Protein AF-A0A6L8EXE5-F1 (afdb_monomer_lite)

Foldseek 3Di:
DDDDPPPPDPVVNVVVVVDPPPVVVVVVVLVVDDQKDKDFDQAPCCVPPDVVSNCPRRIDIPDDCCVVCVVVNVVSVVVCVVVDPPPD

pLDDT: mean 76.38, std 15.46, range [41.22, 95.88]

Secondary structure (DSSP, 8-state):
----------HHHHHHTT----HHHHHHHHTT-----EEE---TTTT-SSHHHHHTT-EEES-S-HHHHHHHHHHHHHHHHHH--S--

Structure (mmCIF, N/CA/C/O backbone):
data_AF-A0A6L8EXE5-F1
#
_entry.id   AF-A0A6L8EXE5-F1
#
loop_
_atom_site.group_PDB
_atom_site.id
_atom_site.type_symbol
_atom_site.label_atom_id
_atom_site.label_alt_id
_atom_site.label_comp_id
_atom_site.label_asym_id
_atom_site.label_entity_id
_atom_site.label_seq_id
_atom_site.pdbx_PDB_ins_code
_atom_site.Cartn_x
_atom_site.Cartn_y
_atom_site.Cartn_z
_atom_site.occupancy
_atom_site.B_iso_or_equiv
_atom_site.auth_seq_id
_atom_site.auth_comp_id
_atom_site.auth_asym_id
_atom_site.auth_atom_id
_atom_site.pdbx_PDB_model_num
ATOM 1 N N . MET A 1 1 ? 51.345 -30.873 -12.928 1.00 41.22 1 MET A N 1
ATOM 2 C CA . MET A 1 1 ? 49.903 -30.719 -12.625 1.00 41.22 1 MET A CA 1
ATOM 3 C C . MET A 1 1 ? 49.586 -29.230 -12.549 1.00 41.22 1 MET A C 1
ATOM 5 O O . MET A 1 1 ? 50.019 -28.578 -11.608 1.00 41.22 1 MET A O 1
ATOM 9 N N . LYS A 1 2 ? 48.942 -28.655 -13.574 1.00 41.94 2 LYS A N 1
ATOM 10 C CA . LYS A 1 2 ? 48.550 -27.235 -13.574 1.00 41.94 2 LYS A CA 1
ATOM 11 C C . LYS A 1 2 ? 47.222 -27.123 -12.822 1.00 41.94 2 LYS A C 1
ATOM 13 O O . LYS A 1 2 ? 46.234 -27.69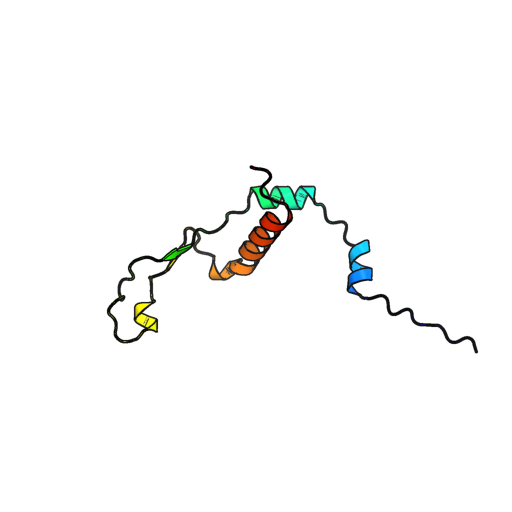2 -13.266 1.00 41.94 2 LYS A O 1
ATOM 18 N N . LYS A 1 3 ? 47.221 -26.467 -11.658 1.00 45.41 3 LYS A N 1
ATOM 19 C CA . LYS A 1 3 ? 46.000 -26.221 -10.878 1.00 45.41 3 LYS A CA 1
ATOM 20 C C . LYS A 1 3 ? 45.148 -25.202 -11.639 1.00 45.41 3 LYS A C 1
ATOM 22 O O . LYS A 1 3 ? 45.581 -24.067 -11.821 1.00 45.41 3 LYS A O 1
ATOM 27 N N . SER A 1 4 ? 43.977 -25.614 -12.114 1.00 51.84 4 SER A N 1
ATOM 28 C CA . SER A 1 4 ? 42.968 -24.709 -12.660 1.00 51.84 4 SER A CA 1
ATOM 29 C C . SER A 1 4 ? 42.493 -23.789 -11.537 1.00 51.84 4 SER A C 1
ATOM 31 O O . SER A 1 4 ? 41.897 -24.255 -10.568 1.00 51.84 4 SER A O 1
ATOM 33 N N . LYS A 1 5 ? 42.789 -22.488 -11.636 1.00 52.91 5 LYS A N 1
ATOM 34 C CA . LYS A 1 5 ? 42.127 -21.471 -10.815 1.00 52.91 5 LYS A CA 1
ATOM 35 C C . LYS A 1 5 ? 40.661 -21.455 -11.238 1.00 52.91 5 LYS A C 1
ATOM 37 O O . LYS A 1 5 ? 40.350 -20.951 -12.311 1.00 52.91 5 LYS A O 1
ATOM 42 N N . THR A 1 6 ? 39.779 -22.019 -10.424 1.00 54.81 6 THR A N 1
ATOM 43 C CA . THR A 1 6 ? 38.351 -21.713 -10.482 1.00 54.81 6 THR A CA 1
ATOM 44 C C . THR A 1 6 ? 38.215 -20.225 -10.184 1.00 54.81 6 THR A C 1
ATOM 46 O O . THR A 1 6 ? 38.389 -19.786 -9.049 1.00 54.81 6 THR A O 1
ATOM 49 N N . GLN A 1 7 ? 38.022 -19.424 -11.230 1.00 60.06 7 GLN A N 1
ATOM 50 C CA . GLN A 1 7 ? 37.612 -18.039 -11.068 1.00 60.06 7 GLN A CA 1
ATOM 51 C C . GLN A 1 7 ? 36.204 -18.087 -10.487 1.00 60.06 7 GLN A C 1
ATOM 53 O O . GLN A 1 7 ? 35.264 -18.495 -11.160 1.00 60.06 7 GLN A O 1
ATOM 58 N N . HIS A 1 8 ? 36.087 -17.758 -9.205 1.00 55.94 8 HIS A N 1
ATOM 59 C CA . HIS A 1 8 ? 34.805 -17.568 -8.552 1.00 55.94 8 HIS A CA 1
ATOM 60 C C . HIS A 1 8 ? 34.248 -16.246 -9.084 1.00 55.94 8 HIS A C 1
ATOM 62 O O . HIS A 1 8 ? 34.459 -15.190 -8.496 1.00 55.94 8 HIS A O 1
ATOM 68 N N . THR A 1 9 ? 33.644 -16.275 -10.269 1.00 59.47 9 THR A N 1
ATOM 69 C CA . THR A 1 9 ? 32.836 -15.153 -10.736 1.00 59.47 9 THR A CA 1
ATOM 70 C C . THR A 1 9 ? 31.675 -15.030 -9.767 1.00 59.47 9 THR A C 1
ATOM 72 O O . THR A 1 9 ? 30.972 -16.012 -9.517 1.00 59.47 9 THR A O 1
ATOM 75 N N . ASP A 1 10 ? 31.540 -13.858 -9.154 1.00 69.50 10 ASP A N 1
ATOM 76 C CA . ASP A 1 10 ? 30.390 -13.535 -8.321 1.00 69.50 10 ASP A CA 1
ATOM 77 C C . ASP A 1 10 ? 29.120 -13.824 -9.147 1.00 69.50 10 ASP A C 1
ATOM 79 O O . ASP A 1 10 ? 29.010 -13.329 -10.276 1.00 69.50 10 ASP A O 1
ATOM 83 N N . PRO A 1 11 ? 28.209 -14.681 -8.657 1.00 64.81 11 PRO A N 1
ATOM 84 C CA . PRO A 1 11 ? 27.029 -15.084 -9.413 1.00 64.81 11 PRO A CA 1
ATOM 85 C C . PRO A 1 11 ? 26.150 -13.889 -9.809 1.00 64.81 11 PRO A C 1
ATOM 87 O O . PRO A 1 11 ? 25.510 -13.945 -10.857 1.00 64.81 11 PRO A O 1
ATOM 90 N N . LEU A 1 12 ? 26.169 -12.788 -9.047 1.00 60.41 12 LEU A N 1
ATOM 91 C CA . LEU A 1 12 ? 25.452 -11.562 -9.402 1.00 60.41 12 LEU A CA 1
ATOM 92 C C . LEU A 1 12 ? 26.139 -10.810 -10.552 1.00 60.41 12 LEU A C 1
ATOM 94 O O . LEU A 1 12 ? 25.454 -10.329 -11.452 1.00 60.41 12 LEU A O 1
ATOM 98 N N . LEU A 1 13 ? 27.479 -10.772 -10.594 1.00 60.88 13 LEU A N 1
ATOM 99 C CA . LEU A 1 13 ? 28.213 -10.213 -11.744 1.00 60.88 13 LEU A CA 1
ATOM 100 C C . LEU A 1 13 ? 28.025 -11.049 -13.012 1.00 60.88 13 LEU A C 1
ATOM 102 O O . LEU A 1 13 ? 27.969 -10.495 -14.107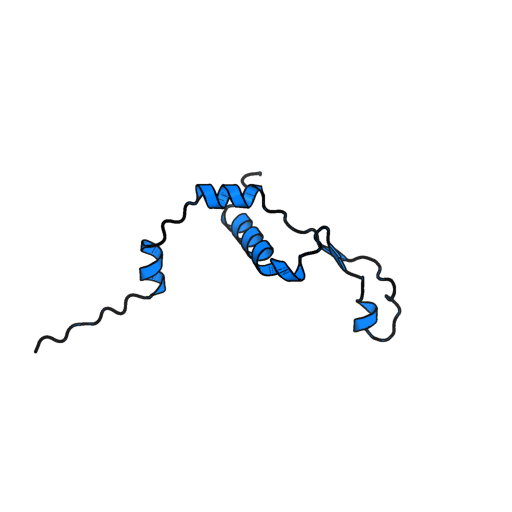 1.00 60.88 13 LEU A O 1
ATOM 106 N N . ALA A 1 14 ? 27.949 -12.374 -12.873 1.00 63.66 14 ALA A N 1
ATOM 107 C CA . ALA A 1 14 ? 27.683 -13.261 -13.999 1.00 63.66 14 ALA A CA 1
ATOM 108 C C . ALA A 1 14 ? 26.280 -13.021 -14.581 1.00 63.66 14 ALA A C 1
ATOM 110 O O . ALA A 1 14 ? 26.107 -13.081 -15.795 1.00 63.66 14 ALA A O 1
ATOM 111 N N . LEU A 1 15 ? 25.302 -12.695 -13.728 1.00 57.22 15 LEU A N 1
ATOM 112 C CA . LEU A 1 15 ? 23.926 -12.410 -14.132 1.00 57.22 15 LEU A CA 1
ATOM 113 C C . LEU A 1 15 ? 23.770 -11.012 -14.757 1.00 57.22 15 LEU A C 1
ATOM 115 O O . LEU A 1 15 ? 23.042 -10.863 -15.740 1.00 57.22 15 LEU A O 1
ATOM 119 N N . ALA A 1 16 ? 24.498 -10.012 -14.249 1.00 58.00 16 ALA A N 1
ATOM 120 C CA . ALA A 1 16 ? 24.426 -8.617 -14.698 1.00 58.00 16 ALA A CA 1
ATOM 121 C C . ALA A 1 16 ? 24.759 -8.409 -16.192 1.00 58.00 16 ALA A C 1
ATOM 123 O O . ALA A 1 16 ? 24.334 -7.419 -16.775 1.00 58.00 16 ALA A O 1
ATOM 124 N N . GLY A 1 17 ? 25.489 -9.337 -16.822 1.00 57.03 17 GLY A N 1
ATOM 125 C CA . GLY A 1 17 ? 25.775 -9.317 -18.265 1.00 57.03 17 GLY A CA 1
ATOM 126 C C . GLY A 1 17 ? 24.845 -10.181 -19.128 1.00 57.03 17 GLY A C 1
ATOM 127 O O . GLY A 1 17 ? 25.019 -10.215 -20.342 1.00 57.03 17 GLY A O 1
ATOM 128 N N . THR A 1 18 ? 23.904 -10.911 -18.521 1.00 58.12 18 THR A N 1
ATOM 129 C CA . THR A 1 18 ? 22.998 -11.854 -19.215 1.00 58.12 18 THR A CA 1
ATOM 130 C C . THR A 1 18 ? 21.545 -11.397 -19.248 1.00 58.12 18 THR A C 1
ATOM 132 O O . THR A 1 18 ? 20.761 -11.904 -20.046 1.00 58.12 18 THR A O 1
ATOM 135 N N . LEU A 1 19 ? 21.182 -10.449 -18.385 1.00 59.47 19 LEU A N 1
ATOM 136 C CA . LEU A 1 19 ? 19.861 -9.844 -18.383 1.00 59.47 19 LEU A CA 1
ATOM 137 C C . LEU A 1 19 ? 19.862 -8.663 -19.353 1.00 59.47 19 LEU A C 1
ATOM 139 O O . LEU A 1 19 ? 20.326 -7.572 -19.031 1.00 59.47 19 LEU A O 1
ATOM 143 N N . GLU A 1 20 ? 19.324 -8.884 -20.549 1.00 59.94 20 GLU A N 1
ATOM 144 C CA . GLU A 1 20 ? 18.828 -7.787 -21.374 1.00 59.94 20 GLU A CA 1
ATOM 145 C C . GLU A 1 20 ? 17.524 -7.293 -20.740 1.00 59.94 20 GLU A C 1
ATOM 147 O O . GLU A 1 20 ? 16.446 -7.842 -20.959 1.00 59.94 20 GLU A O 1
ATOM 152 N N . CYS A 1 21 ? 17.632 -6.286 -19.876 1.00 60.34 21 CYS A N 1
ATOM 153 C CA . CYS A 1 21 ? 16.461 -5.594 -19.361 1.00 60.34 21 CYS A CA 1
ATOM 154 C C . CYS A 1 21 ? 15.952 -4.640 -20.442 1.00 60.34 21 CYS A C 1
ATOM 156 O O . CYS A 1 21 ? 16.627 -3.660 -20.767 1.00 60.34 21 CYS A O 1
ATOM 158 N N . ASP A 1 22 ? 14.760 -4.900 -20.983 1.00 73.50 22 ASP A N 1
ATOM 159 C CA . ASP A 1 22 ? 14.075 -3.942 -21.850 1.00 73.50 22 ASP A CA 1
ATOM 160 C C . ASP A 1 22 ? 13.576 -2.765 -21.003 1.00 73.50 22 ASP A C 1
ATOM 162 O O . ASP A 1 22 ? 12.448 -2.723 -20.510 1.00 73.50 22 ASP A O 1
ATOM 166 N N . VAL A 1 23 ? 14.470 -1.798 -20.809 1.00 71.56 23 VAL A N 1
ATOM 167 C CA . VAL A 1 23 ? 14.208 -0.579 -20.043 1.00 71.56 23 VAL A CA 1
ATOM 168 C C . VAL A 1 23 ? 13.000 0.177 -20.607 1.00 71.56 23 VAL A C 1
ATOM 170 O O . VAL A 1 23 ? 12.298 0.840 -19.847 1.00 71.56 23 VAL A O 1
ATOM 173 N N . ALA A 1 24 ? 12.717 0.078 -21.911 1.00 72.19 24 ALA A N 1
ATOM 174 C CA . ALA A 1 24 ? 11.578 0.759 -22.516 1.00 72.19 24 ALA A CA 1
ATOM 175 C C . ALA A 1 24 ? 10.246 0.117 -22.101 1.00 72.19 24 ALA A C 1
ATOM 177 O O . ALA A 1 24 ? 9.310 0.839 -21.749 1.00 72.19 24 ALA A O 1
ATOM 178 N N . GLU A 1 25 ? 10.167 -1.215 -22.082 1.00 72.38 25 GLU A N 1
ATOM 179 C CA . GLU A 1 25 ? 8.972 -1.924 -21.610 1.00 72.38 25 GLU A CA 1
ATOM 180 C C . GLU A 1 25 ? 8.767 -1.734 -20.098 1.00 72.38 25 GLU A C 1
ATOM 182 O O . GLU A 1 25 ? 7.650 -1.459 -19.661 1.00 72.38 25 GLU A O 1
ATOM 187 N N . ILE A 1 26 ? 9.842 -1.753 -19.303 1.00 72.25 26 ILE A N 1
ATOM 188 C CA . ILE A 1 26 ? 9.760 -1.500 -17.855 1.00 72.25 26 ILE A CA 1
ATOM 189 C C . ILE A 1 26 ? 9.281 -0.057 -17.579 1.00 72.25 26 ILE A C 1
ATOM 191 O O . ILE A 1 26 ? 8.383 0.161 -16.767 1.00 72.25 26 ILE A O 1
ATOM 195 N N . LYS A 1 27 ? 9.791 0.949 -18.309 1.00 69.19 27 LYS A N 1
ATOM 196 C CA . LYS A 1 27 ? 9.302 2.342 -18.212 1.00 69.19 27 LYS A CA 1
ATOM 197 C C . LYS A 1 27 ? 7.835 2.487 -18.623 1.00 69.19 27 LYS A C 1
ATOM 199 O O . LYS A 1 27 ? 7.118 3.327 -18.080 1.00 69.19 27 LYS A O 1
ATOM 204 N N . LYS A 1 28 ? 7.371 1.702 -19.595 1.00 70.62 28 LYS A N 1
ATOM 205 C CA . LYS A 1 28 ? 5.969 1.707 -20.029 1.00 70.62 28 LYS A CA 1
ATOM 206 C C . LYS A 1 28 ? 5.041 1.132 -18.956 1.00 70.62 28 LYS A C 1
ATOM 208 O O . LYS A 1 28 ? 3.968 1.692 -18.753 1.00 70.62 28 LYS A O 1
ATOM 213 N N . GLN A 1 29 ? 5.469 0.085 -18.251 1.00 68.44 29 GLN A N 1
ATOM 214 C CA . GLN A 1 29 ? 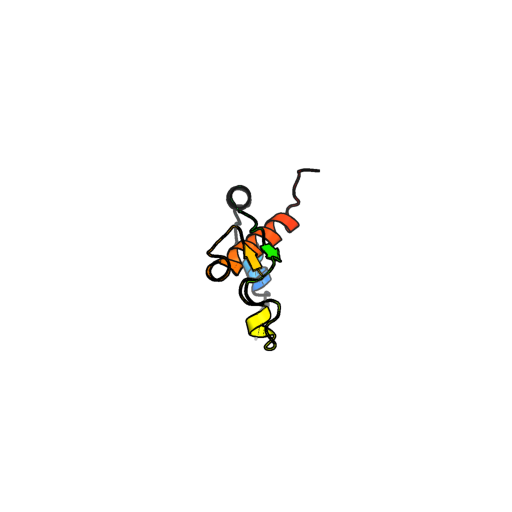4.738 -0.471 -17.107 1.00 68.44 29 GLN A CA 1
ATOM 215 C C . GLN A 1 29 ? 4.689 0.514 -15.931 1.00 68.44 29 GLN A C 1
ATOM 217 O O . GLN A 1 29 ? 3.631 0.692 -15.327 1.00 68.44 29 GLN A O 1
ATOM 222 N N . LEU A 1 30 ? 5.775 1.257 -15.691 1.00 68.88 30 LEU A N 1
ATOM 223 C CA . LEU A 1 30 ? 5.817 2.290 -14.656 1.00 68.88 30 LEU A CA 1
ATOM 224 C C . LEU A 1 30 ? 4.783 3.405 -14.878 1.00 68.88 30 LEU A C 1
ATOM 226 O O . LEU A 1 30 ? 4.124 3.829 -13.936 1.00 68.88 30 LEU A O 1
ATOM 230 N N . LYS A 1 31 ? 4.568 3.846 -16.127 1.00 64.19 31 LYS A N 1
ATOM 231 C CA . LYS A 1 31 ? 3.541 4.861 -16.453 1.00 64.19 31 LYS A CA 1
ATOM 232 C C . LYS A 1 31 ? 2.112 4.415 -16.138 1.00 64.19 31 LYS A C 1
ATOM 234 O O . LYS A 1 31 ? 1.225 5.254 -16.016 1.00 64.19 31 LYS A O 1
ATOM 239 N N . THR A 1 32 ? 1.881 3.108 -16.060 1.00 63.31 32 THR A N 1
ATOM 240 C CA . THR A 1 32 ? 0.592 2.527 -15.668 1.00 63.31 32 THR A CA 1
ATOM 241 C C . THR A 1 32 ? 0.529 2.161 -14.190 1.00 63.31 32 THR A C 1
ATOM 243 O O . THR A 1 32 ? -0.541 1.781 -13.715 1.00 63.31 32 THR A O 1
ATOM 246 N N . SER A 1 33 ? 1.650 2.270 -13.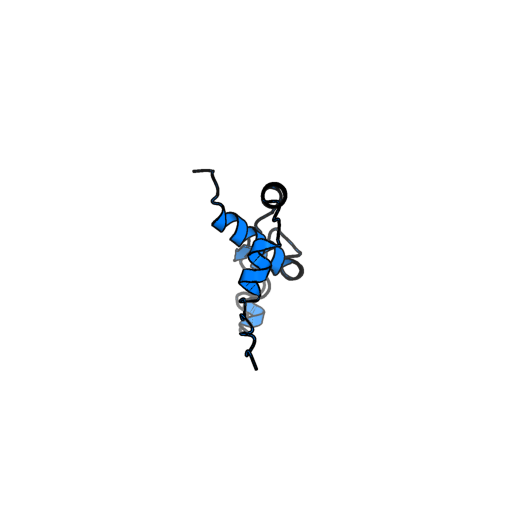471 1.00 66.94 33 SER A N 1
ATOM 247 C CA . SER A 1 33 ? 1.700 1.971 -12.051 1.00 66.94 33 SER A CA 1
ATOM 248 C C . SER A 1 33 ? 0.946 3.031 -11.256 1.00 66.94 33 SER A C 1
ATOM 250 O O . SER A 1 33 ? 1.151 4.238 -11.399 1.00 66.94 33 SER A O 1
ATOM 252 N N . VAL A 1 34 ? 0.044 2.552 -10.408 1.00 69.62 34 VAL A N 1
ATOM 253 C CA . VAL A 1 34 ? -0.715 3.374 -9.476 1.00 69.62 34 VAL A CA 1
ATOM 254 C C . VAL A 1 34 ? 0.012 3.318 -8.146 1.00 69.62 34 VAL A C 1
ATOM 256 O O . VAL A 1 34 ? 0.099 2.253 -7.539 1.00 69.62 34 VAL A O 1
ATOM 259 N N . ARG A 1 35 ? 0.503 4.464 -7.668 1.00 78.88 35 ARG A N 1
ATOM 260 C CA . ARG A 1 35 ? 1.003 4.570 -6.295 1.00 78.88 35 ARG A CA 1
ATOM 261 C C . ARG A 1 35 ? -0.203 4.626 -5.350 1.00 78.88 35 ARG A C 1
ATOM 263 O O . ARG A 1 35 ? -0.954 5.601 -5.433 1.00 78.88 35 ARG A O 1
ATOM 270 N N . PRO A 1 36 ? -0.402 3.630 -4.468 1.00 84.56 36 PRO A N 1
ATOM 271 C CA . PRO A 1 36 ? -1.530 3.635 -3.551 1.00 84.56 36 PRO A CA 1
ATOM 272 C C . PRO A 1 36 ? -1.445 4.833 -2.617 1.00 84.56 36 PRO A C 1
ATOM 274 O O . PRO A 1 36 ? -0.405 5.094 -2.004 1.00 84.56 36 PRO A O 1
ATOM 277 N N . LYS A 1 37 ? -2.552 5.546 -2.449 1.00 87.94 37 LYS A N 1
ATOM 278 C CA . LYS A 1 37 ? -2.658 6.598 -1.449 1.00 87.94 37 LYS A CA 1
ATOM 279 C C . LYS A 1 37 ? -3.189 6.007 -0.156 1.00 87.94 37 LYS A C 1
ATOM 281 O O . LYS A 1 37 ? -4.375 5.712 -0.032 1.00 87.94 37 LYS A O 1
ATOM 286 N N . ILE A 1 38 ? -2.307 5.882 0.830 1.00 88.94 38 ILE A N 1
ATOM 287 C CA . ILE A 1 38 ? -2.660 5.438 2.180 1.00 88.94 38 ILE A CA 1
ATOM 288 C C . ILE A 1 38 ? -2.773 6.665 3.081 1.00 88.94 38 ILE A C 1
ATOM 290 O O . ILE A 1 38 ? -1.888 7.524 3.096 1.00 88.94 38 ILE A O 1
ATOM 294 N N . ARG A 1 39 ? -3.863 6.760 3.839 1.00 92.06 39 ARG A N 1
ATOM 295 C CA . ARG A 1 39 ? -4.080 7.844 4.800 1.00 92.06 39 ARG A CA 1
ATOM 296 C C . ARG A 1 39 ? -4.640 7.322 6.111 1.00 92.06 39 ARG A C 1
ATOM 298 O O . ARG A 1 39 ? -5.381 6.344 6.143 1.00 92.06 39 ARG A O 1
ATOM 305 N N . VAL A 1 40 ? -4.290 8.021 7.184 1.00 92.06 40 VAL A N 1
ATOM 306 C CA . VAL A 1 40 ? -4.868 7.783 8.504 1.00 92.06 40 VAL A CA 1
ATOM 307 C C . VAL A 1 40 ? -6.201 8.521 8.594 1.00 92.06 40 VAL A C 1
ATOM 309 O O . VAL A 1 40 ? -6.290 9.701 8.251 1.00 92.06 40 VAL A O 1
ATOM 312 N N . VAL A 1 41 ? -7.231 7.823 9.052 1.00 92.56 41 VAL A N 1
ATOM 313 C CA . VAL A 1 41 ? -8.590 8.324 9.251 1.00 92.56 41 VAL A CA 1
ATOM 314 C C . VAL A 1 41 ? -9.068 8.016 10.664 1.00 92.56 41 VAL A C 1
ATOM 316 O O . VAL A 1 41 ? -8.517 7.163 11.361 1.00 92.56 41 VAL A O 1
ATOM 319 N N . LYS A 1 42 ? -10.124 8.711 11.092 1.00 91.19 42 LYS A N 1
ATOM 320 C CA . LYS A 1 42 ? -10.793 8.423 12.360 1.00 91.19 42 LYS A CA 1
ATOM 321 C C . LYS A 1 42 ? -11.458 7.048 12.276 1.00 91.19 42 LYS A C 1
ATOM 323 O O . LYS A 1 42 ? -12.427 6.873 11.538 1.00 91.19 42 LYS A O 1
ATOM 328 N N . GLY A 1 43 ? -10.918 6.092 13.026 1.00 89.00 43 GLY A N 1
ATOM 329 C CA . GLY A 1 43 ? -11.435 4.731 13.087 1.00 89.00 43 GLY A CA 1
ATOM 330 C C . GLY A 1 43 ? -12.720 4.636 13.922 1.00 89.00 43 GLY A C 1
ATOM 331 O O . GLY A 1 43 ? -12.933 5.438 14.834 1.00 89.00 43 GLY A O 1
ATOM 332 N N . PRO A 1 44 ? -13.580 3.638 13.661 1.00 91.31 44 PRO A N 1
ATOM 333 C CA . PRO A 1 44 ? -14.825 3.425 14.405 1.00 91.31 44 PRO A CA 1
ATOM 334 C C . PRO A 1 44 ? -14.623 3.069 15.888 1.00 91.31 44 PRO A C 1
ATOM 336 O O . PRO A 1 44 ? -15.576 3.142 16.661 1.00 91.31 44 PRO A O 1
ATOM 339 N N . TYR A 1 45 ? -13.404 2.692 16.288 1.00 92.44 45 TYR A N 1
ATOM 340 C CA . TYR A 1 45 ? -13.080 2.207 17.631 1.00 92.44 45 TYR A CA 1
ATOM 341 C C . TYR A 1 45 ? -11.961 3.002 18.318 1.00 92.44 45 TYR A C 1
ATOM 343 O O . TYR A 1 45 ? -11.356 2.487 19.248 1.00 92.44 45 TYR A O 1
ATOM 351 N N . GLU A 1 46 ? -11.678 4.236 17.890 1.00 89.44 46 GLU A N 1
ATOM 352 C CA . GLU A 1 46 ? -10.515 5.026 18.347 1.00 89.44 46 GLU A CA 1
ATOM 353 C C . GLU A 1 46 ? -10.369 5.129 19.884 1.00 89.44 46 GLU A C 1
ATOM 355 O O . GLU A 1 46 ? -9.252 5.138 20.392 1.00 89.44 46 GLU A O 1
ATOM 360 N N . ASP A 1 47 ? -11.479 5.127 20.630 1.00 92.31 47 ASP A N 1
ATOM 361 C CA . ASP A 1 47 ? -11.494 5.213 22.101 1.00 92.31 47 ASP A CA 1
ATOM 362 C C . ASP A 1 47 ? -11.452 3.842 22.815 1.00 92.31 47 ASP A C 1
ATOM 364 O O . ASP A 1 47 ? -11.662 3.748 24.029 1.00 92.31 47 ASP A O 1
ATOM 368 N N . HIS A 1 48 ? -11.243 2.745 22.083 1.00 95.88 48 HIS A N 1
ATOM 369 C CA . HIS A 1 48 ? -11.242 1.407 22.663 1.00 95.88 48 HIS A CA 1
ATOM 370 C C . HIS A 1 48 ? -9.995 1.192 23.549 1.00 95.88 48 HIS A C 1
ATOM 372 O O . HIS A 1 48 ? -8.883 1.523 23.142 1.00 95.88 48 HIS A O 1
ATOM 378 N N . PRO A 1 49 ? -10.132 0.604 24.756 1.00 95.19 49 PRO A N 1
ATOM 379 C CA . PRO A 1 49 ? -9.005 0.435 25.681 1.00 95.19 49 PRO A CA 1
ATOM 380 C C . PRO A 1 49 ? -7.935 -0.547 25.177 1.00 95.19 49 PRO A C 1
ATOM 382 O O . PRO A 1 49 ? -6.780 -0.465 25.588 1.00 95.19 49 PRO A O 1
ATOM 385 N N . ASP A 1 50 ? -8.316 -1.487 24.307 1.00 95.81 50 ASP A N 1
ATOM 386 C CA . ASP A 1 50 ? -7.368 -2.335 23.574 1.00 95.81 50 ASP A CA 1
ATOM 387 C C . ASP A 1 50 ? -6.783 -1.559 22.377 1.00 95.81 50 ASP A C 1
ATOM 389 O O . ASP A 1 50 ? -7.549 -1.189 21.477 1.00 95.81 50 ASP A O 1
ATOM 393 N N . PRO A 1 51 ? -5.454 -1.354 22.324 1.00 91.69 51 PRO A N 1
ATOM 394 C CA . PRO A 1 51 ? -4.807 -0.568 21.280 1.00 91.69 51 PRO A CA 1
ATOM 395 C C . PRO A 1 51 ? -4.923 -1.191 19.884 1.00 91.69 51 PRO A C 1
ATOM 397 O O . PRO A 1 51 ? -4.953 -0.458 18.901 1.00 91.69 51 PRO A O 1
ATOM 400 N N . LEU A 1 52 ? -5.007 -2.519 19.757 1.00 92.62 52 LEU A N 1
ATOM 401 C CA . LEU A 1 52 ? -5.149 -3.164 18.447 1.00 92.62 52 LEU A CA 1
ATOM 402 C C . LEU A 1 52 ? -6.547 -2.941 17.876 1.00 92.62 52 LEU A C 1
ATOM 404 O O . LEU A 1 52 ? -6.700 -2.686 16.683 1.00 92.62 52 LEU A O 1
ATOM 408 N N . ILE A 1 53 ? -7.563 -2.991 18.737 1.00 93.44 53 ILE A N 1
ATOM 409 C CA . ILE A 1 53 ? -8.941 -2.690 18.343 1.00 93.44 53 ILE A CA 1
ATOM 410 C C . ILE A 1 53 ? -9.081 -1.199 18.026 1.00 93.44 53 ILE A C 1
ATOM 412 O O . ILE A 1 53 ? -9.735 -0.859 17.044 1.00 93.44 53 ILE A O 1
ATOM 416 N N . ALA A 1 54 ? -8.415 -0.322 18.782 1.00 92.62 54 ALA A N 1
ATOM 417 C CA . ALA A 1 54 ? -8.423 1.114 18.514 1.00 92.62 54 ALA A CA 1
ATOM 418 C C . ALA A 1 54 ? -7.846 1.481 17.138 1.00 92.62 54 ALA A C 1
ATOM 420 O O . ALA A 1 54 ? -8.292 2.442 16.512 1.00 92.62 54 ALA A O 1
ATOM 421 N N . LEU A 1 55 ? -6.894 0.688 16.637 1.00 91.25 55 LEU A N 1
ATOM 422 C CA . LEU A 1 55 ? -6.297 0.864 15.312 1.00 91.25 55 LEU A CA 1
ATOM 423 C C . LEU A 1 55 ? -7.170 0.326 14.168 1.00 91.25 55 LEU A C 1
ATOM 425 O O . LEU A 1 55 ? -6.936 0.672 13.005 1.00 91.25 55 LEU A O 1
ATOM 429 N N . LEU A 1 56 ? -8.175 -0.503 14.450 1.00 91.06 56 LEU A N 1
ATOM 430 C CA . LEU A 1 56 ? -8.991 -1.117 13.409 1.00 91.06 56 LEU A CA 1
ATOM 431 C C . LEU A 1 56 ? -9.797 -0.058 12.640 1.00 91.06 56 LEU A C 1
ATOM 433 O O . LEU A 1 56 ? -10.582 0.694 13.215 1.00 91.06 56 LEU A O 1
ATOM 437 N N . GLY A 1 57 ? -9.617 -0.023 11.316 1.00 88.56 57 GLY A N 1
ATOM 438 C CA . GLY A 1 57 ? -10.291 0.934 10.431 1.00 88.56 57 GLY A CA 1
ATOM 439 C C . GLY A 1 57 ? -9.714 2.352 10.468 1.00 88.56 57 GLY A C 1
ATOM 440 O O . GLY A 1 57 ? -10.345 3.269 9.955 1.00 88.56 57 GLY A O 1
ATOM 441 N N . THR A 1 58 ? -8.534 2.547 11.066 1.00 92.38 58 THR A N 1
ATOM 442 C CA . THR A 1 58 ? -7.827 3.843 11.057 1.00 92.38 58 THR A CA 1
ATOM 443 C C . THR A 1 58 ? -7.007 4.078 9.792 1.00 92.38 58 THR A C 1
ATOM 445 O O . THR A 1 58 ? -6.527 5.185 9.579 1.00 92.38 58 THR A O 1
ATOM 448 N N . LEU A 1 59 ? -6.842 3.065 8.939 1.00 89.50 59 LEU A N 1
ATOM 449 C CA . LEU A 1 59 ? -6.155 3.179 7.656 1.00 89.50 59 LEU A CA 1
ATOM 450 C C . LEU A 1 59 ? -7.162 3.068 6.517 1.00 89.50 59 LEU A C 1
ATOM 4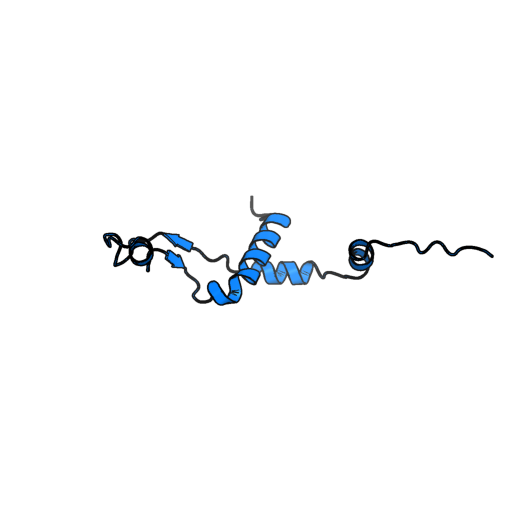52 O O . LEU A 1 59 ? -7.935 2.113 6.448 1.00 89.50 59 LEU A O 1
ATOM 456 N N . GLU A 1 60 ? -7.112 4.038 5.612 1.00 90.19 60 GLU A N 1
ATOM 457 C CA . GLU A 1 60 ? -7.855 4.038 4.358 1.00 90.19 60 GLU A CA 1
ATOM 458 C C . GLU A 1 60 ? -6.862 4.011 3.194 1.00 90.19 60 GLU A C 1
ATOM 460 O O . GLU A 1 60 ? -5.852 4.724 3.212 1.00 90.19 60 GLU A O 1
ATOM 465 N N . SER A 1 61 ? -7.161 3.199 2.183 1.00 90.25 61 SER A N 1
ATOM 466 C CA . SER A 1 61 ? -6.422 3.142 0.927 1.00 90.25 61 SER A CA 1
ATOM 467 C C . SER A 1 61 ? -7.392 3.234 -0.247 1.00 90.25 61 SER A C 1
ATOM 469 O O . SER A 1 61 ? -8.534 2.787 -0.160 1.00 90.25 61 SER A O 1
ATOM 471 N N . ASP A 1 62 ? -6.940 3.851 -1.333 1.00 91.56 62 ASP A N 1
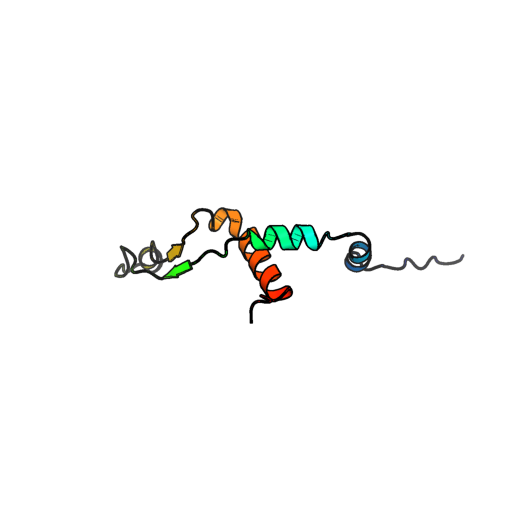ATOM 472 C CA . ASP A 1 62 ? -7.642 3.897 -2.617 1.00 91.56 62 ASP A CA 1
ATOM 473 C C . ASP A 1 62 ? -7.572 2.576 -3.398 1.00 91.56 62 ASP A C 1
ATOM 475 O O . ASP A 1 62 ? -8.337 2.387 -4.345 1.00 91.56 62 ASP A O 1
ATOM 479 N N . VAL A 1 63 ? -6.704 1.651 -2.980 1.00 89.19 63 VAL A N 1
ATOM 480 C CA . VAL A 1 63 ? -6.618 0.288 -3.506 1.00 89.19 63 VAL A CA 1
ATOM 481 C C . VAL A 1 63 ? -7.047 -0.721 -2.440 1.00 89.19 63 VAL A C 1
ATOM 483 O O . VAL A 1 63 ? -6.907 -0.495 -1.238 1.00 89.19 63 VAL A O 1
ATOM 486 N N . THR A 1 64 ? -7.596 -1.852 -2.879 1.00 90.38 64 THR A N 1
ATOM 487 C CA . THR A 1 64 ? -8.146 -2.888 -1.976 1.00 90.38 64 THR A CA 1
ATOM 488 C C . THR A 1 64 ? -7.253 -4.122 -1.862 1.00 90.38 64 THR A C 1
ATOM 490 O O . THR A 1 64 ? -7.383 -4.900 -0.924 1.00 90.38 64 THR A O 1
ATOM 493 N N . ASP A 1 65 ? -6.309 -4.257 -2.785 1.00 91.12 65 ASP A N 1
ATOM 494 C CA . ASP A 1 65 ? -5.370 -5.360 -2.980 1.00 91.12 65 ASP A CA 1
ATOM 495 C C . ASP A 1 65 ? -3.982 -5.071 -2.381 1.00 91.12 65 ASP A C 1
ATOM 497 O O . ASP A 1 65 ? -3.034 -5.816 -2.622 1.00 91.12 65 ASP A O 1
ATOM 501 N N . LEU A 1 66 ? -3.844 -4.026 -1.550 1.00 87.06 66 LEU A N 1
ATOM 502 C CA . LEU A 1 66 ? -2.563 -3.619 -0.957 1.00 87.06 66 LEU A CA 1
ATOM 503 C C . LEU A 1 66 ? -1.857 -4.774 -0.232 1.00 87.06 66 LEU A C 1
ATOM 505 O O . LEU A 1 66 ? -0.653 -4.944 -0.375 1.00 87.06 66 LEU A O 1
ATOM 509 N N . GLY A 1 67 ? -2.598 -5.587 0.526 1.00 87.75 67 GLY A N 1
ATOM 510 C CA . GLY A 1 67 ? -2.026 -6.735 1.234 1.00 87.75 67 GLY A CA 1
ATOM 511 C C . GLY A 1 67 ? -1.519 -7.836 0.297 1.00 87.75 67 GLY A C 1
ATOM 512 O O . GLY A 1 67 ? -0.527 -8.490 0.603 1.00 87.75 67 GLY A O 1
ATOM 513 N N . GLU A 1 68 ? -2.159 -8.013 -0.857 1.00 93.44 68 GLU A N 1
ATOM 514 C CA . GLU A 1 68 ? -1.851 -9.071 -1.826 1.00 93.44 68 GLU A CA 1
ATOM 515 C C . GLU A 1 68 ? -0.724 -8.666 -2.780 1.00 93.44 68 GLU A C 1
ATOM 517 O O . GLU A 1 68 ? 0.061 -9.513 -3.198 1.00 93.44 68 GLU A O 1
ATOM 522 N N . ARG A 1 69 ? -0.629 -7.370 -3.097 1.00 90.88 69 ARG A N 1
ATOM 523 C CA . ARG A 1 69 ? 0.272 -6.821 -4.120 1.00 90.88 69 ARG A CA 1
ATOM 524 C C . ARG A 1 69 ? 1.276 -5.803 -3.582 1.00 90.88 69 ARG A C 1
ATOM 526 O O . ARG A 1 69 ? 1.805 -4.996 -4.338 1.00 90.88 69 ARG A O 1
ATOM 533 N N . HIS A 1 70 ? 1.551 -5.821 -2.278 1.00 88.69 70 HIS A N 1
ATOM 534 C CA . HIS A 1 70 ? 2.488 -4.880 -1.652 1.00 88.69 70 HIS A CA 1
ATOM 535 C C . HIS A 1 70 ? 3.870 -4.882 -2.320 1.00 88.69 70 HIS A C 1
ATOM 537 O O . HIS A 1 70 ? 4.435 -3.809 -2.512 1.00 88.69 70 HIS A O 1
ATOM 543 N N . ASP A 1 71 ? 4.382 -6.047 -2.723 1.00 89.94 71 ASP A N 1
ATOM 544 C CA . ASP A 1 71 ? 5.676 -6.161 -3.404 1.00 89.94 71 ASP A CA 1
ATOM 545 C C . ASP A 1 71 ? 5.697 -5.433 -4.757 1.00 89.94 71 ASP A C 1
ATOM 547 O O . ASP A 1 71 ? 6.681 -4.758 -5.062 1.00 89.94 71 ASP A O 1
ATOM 551 N N . ASP A 1 72 ? 4.604 -5.499 -5.528 1.00 88.38 72 ASP A N 1
ATOM 552 C CA . ASP A 1 72 ? 4.470 -4.773 -6.798 1.00 88.38 72 ASP A CA 1
ATOM 553 C C . ASP A 1 72 ? 4.543 -3.260 -6.548 1.00 88.38 72 ASP A C 1
ATOM 555 O O . ASP A 1 72 ? 5.331 -2.559 -7.177 1.00 88.38 72 ASP A O 1
ATOM 559 N N . TYR A 1 73 ? 3.772 -2.755 -5.577 1.00 87.19 73 TYR A N 1
ATOM 560 C CA . TYR A 1 73 ? 3.739 -1.323 -5.261 1.00 87.19 73 TYR A CA 1
ATOM 561 C C . TYR A 1 73 ? 5.074 -0.804 -4.722 1.00 87.19 73 TYR A C 1
ATOM 563 O O . TYR A 1 73 ? 5.473 0.318 -5.038 1.00 87.19 73 TYR A O 1
ATOM 571 N N . ILE A 1 74 ? 5.771 -1.605 -3.911 1.00 87.31 74 ILE A N 1
ATOM 572 C CA . ILE A 1 74 ? 7.115 -1.276 -3.423 1.00 87.31 74 ILE A CA 1
ATOM 573 C C . ILE A 1 74 ? 8.099 -1.252 -4.595 1.00 87.31 74 ILE A C 1
ATOM 575 O O . ILE A 1 74 ? 8.874 -0.304 -4.718 1.00 87.31 74 ILE A O 1
ATOM 579 N N . GLY A 1 75 ? 8.055 -2.264 -5.465 1.00 86.94 75 GLY A N 1
ATOM 580 C CA . GLY A 1 75 ? 8.904 -2.351 -6.650 1.00 86.94 75 GLY A CA 1
ATOM 581 C C . GLY A 1 75 ? 8.716 -1.157 -7.581 1.00 86.94 75 GLY A C 1
ATOM 582 O O . GLY A 1 75 ? 9.693 -0.505 -7.950 1.00 86.94 75 GLY A O 1
ATOM 583 N N . ASP A 1 76 ? 7.467 -0.818 -7.886 1.00 83.75 76 ASP A N 1
ATOM 584 C CA . ASP A 1 76 ? 7.113 0.322 -8.726 1.00 83.75 76 ASP A CA 1
ATOM 585 C C . ASP A 1 76 ? 7.559 1.658 -8.115 1.00 83.75 76 ASP A C 1
ATOM 587 O O . ASP A 1 76 ? 8.087 2.520 -8.819 1.00 83.75 76 ASP A O 1
ATOM 591 N N . ALA A 1 77 ? 7.396 1.838 -6.799 1.00 82.88 77 ALA A N 1
ATOM 592 C CA . ALA A 1 77 ? 7.829 3.053 -6.111 1.00 82.88 77 ALA A CA 1
ATOM 593 C C . ALA A 1 77 ? 9.356 3.225 -6.151 1.00 82.88 77 ALA A C 1
ATOM 595 O O . ALA A 1 77 ? 9.840 4.308 -6.480 1.00 82.88 77 ALA A O 1
ATOM 596 N N . LEU A 1 78 ? 10.107 2.156 -5.868 1.00 84.44 78 LEU A N 1
ATOM 597 C CA . LEU A 1 78 ? 11.572 2.161 -5.937 1.00 84.44 78 LEU A CA 1
ATOM 598 C C . LEU A 1 78 ? 12.068 2.425 -7.359 1.00 84.44 78 LEU A C 1
ATOM 600 O O . LEU A 1 78 ? 13.039 3.152 -7.565 1.00 84.44 78 LEU A O 1
ATOM 604 N N . LEU A 1 79 ? 11.400 1.835 -8.348 1.00 80.12 79 LEU A N 1
ATOM 605 C CA . LEU A 1 79 ? 11.728 2.024 -9.751 1.00 80.12 79 LEU A CA 1
ATOM 606 C C . LEU A 1 79 ? 11.481 3.470 -10.202 1.00 80.12 79 LEU A C 1
ATOM 608 O O . LEU A 1 79 ? 12.305 4.028 -10.927 1.00 80.12 79 LEU A O 1
ATOM 612 N N . ALA A 1 80 ? 10.384 4.082 -9.747 1.00 78.75 80 ALA A N 1
ATOM 613 C CA . ALA A 1 80 ? 10.109 5.490 -10.002 1.00 78.75 80 ALA A CA 1
ATOM 614 C C . ALA A 1 80 ? 11.156 6.412 -9.365 1.00 78.75 80 ALA A C 1
ATOM 616 O O . ALA A 1 80 ? 11.645 7.325 -10.024 1.00 78.75 80 ALA A O 1
ATOM 617 N N . GLU A 1 81 ? 11.552 6.148 -8.116 1.00 81.38 81 GLU A N 1
ATOM 618 C CA . GLU A 1 81 ? 12.602 6.911 -7.433 1.00 81.38 81 GLU A CA 1
ATOM 619 C C . GLU A 1 81 ? 13.952 6.798 -8.159 1.00 81.38 81 GLU A C 1
ATOM 621 O O . GLU A 1 81 ? 14.643 7.797 -8.355 1.00 81.38 81 GLU A O 1
ATOM 626 N N . LEU A 1 82 ? 14.311 5.593 -8.616 1.00 81.75 82 LEU A N 1
ATOM 627 C CA . LEU A 1 82 ? 15.578 5.334 -9.302 1.00 81.75 82 LEU A CA 1
ATOM 628 C C . LEU A 1 82 ? 15.693 6.063 -10.645 1.00 81.75 82 LEU A C 1
ATOM 630 O O . LEU A 1 82 ? 16.793 6.449 -11.047 1.00 81.75 82 LEU A O 1
ATOM 634 N N . TRP A 1 83 ? 14.585 6.199 -11.370 1.00 76.19 83 TRP A N 1
ATOM 635 C CA . TRP A 1 83 ? 14.579 6.840 -12.684 1.00 76.19 83 TRP A CA 1
ATOM 636 C C . TRP A 1 83 ? 14.244 8.320 -12.661 1.00 76.19 83 TRP A C 1
ATOM 638 O O . TRP A 1 83 ? 14.409 8.961 -13.697 1.00 76.19 83 TRP A O 1
ATOM 648 N N . GLY A 1 84 ? 13.896 8.852 -11.488 1.00 65.56 84 GLY A N 1
ATOM 649 C CA . GLY A 1 84 ? 13.458 10.224 -11.321 1.00 65.56 84 GLY A CA 1
ATOM 650 C C . GLY A 1 84 ? 12.098 10.429 -11.976 1.00 65.56 84 GLY A C 1
ATOM 651 O O . GLY A 1 84 ? 11.865 10.048 -13.125 1.00 65.56 84 GLY A O 1
ATOM 652 N N . ASP A 1 85 ? 11.186 11.071 -11.259 1.00 59.38 85 ASP A N 1
ATOM 653 C CA . ASP A 1 85 ? 10.090 11.743 -11.938 1.00 59.38 85 ASP A CA 1
ATOM 654 C C . ASP A 1 85 ? 10.762 12.862 -12.774 1.00 59.38 85 ASP A C 1
ATOM 656 O O . ASP A 1 85 ? 11.202 13.863 -12.219 1.00 59.38 85 ASP A O 1
ATOM 660 N N . GLU A 1 86 ? 10.935 12.684 -14.094 1.00 54.47 86 GLU A N 1
ATOM 661 C CA . GLU A 1 86 ? 11.463 13.711 -15.031 1.00 54.47 86 GLU A CA 1
ATOM 662 C C . GLU A 1 86 ? 10.513 14.930 -15.175 1.00 54.47 86 GLU A C 1
ATOM 664 O O . GLU A 1 86 ? 10.588 15.681 -16.146 1.00 54.47 86 GLU A O 1
ATOM 669 N N . ASP A 1 87 ? 9.625 15.137 -14.204 1.00 51.00 87 ASP A N 1
ATOM 670 C CA . ASP A 1 87 ? 8.628 16.196 -14.142 1.00 51.00 87 ASP A CA 1
ATOM 671 C C . ASP A 1 87 ? 8.979 17.192 -13.013 1.00 51.00 87 ASP A C 1
ATOM 673 O O . ASP A 1 87 ? 8.178 17.432 -12.106 1.00 51.00 87 ASP A O 1
ATOM 677 N N . GLU A 1 88 ? 10.181 17.779 -13.064 1.00 42.41 88 GLU A N 1
ATOM 678 C CA . GLU A 1 88 ? 10.512 19.043 -12.375 1.00 42.41 88 GLU A CA 1
ATOM 679 C C . GLU A 1 88 ? 11.158 20.051 -13.339 1.00 42.41 88 GLU A C 1
ATOM 681 O O . GLU A 1 88 ? 12.153 19.698 -14.017 1.00 42.41 88 GLU A O 1
#

Sequence (88 aa):
MKKSKTQHTDPLLALAGTLECDVAEIKKQLKTSVRPKIRVVKGPYEDHPDPLIALLGTLESDVTDLGERHDDYIGDALLAELWGDEDE

Radius of gyration: 22.54 Å; chains: 1; bounding box: 65×50×48 Å